Protein AF-A0A0B1R732-F1 (afdb_monomer)

Organism: NCBI:txid1076549

Mean predicted aligned error: 8.03 Å

Secondary structure (DSSP, 8-state):
----HHHHHHHHHTTTS----HHHHHHHHHHHHHHTTTS-GGGHHHHHTTTS-HHHHHHHHHTSTTHHHHHHHHHHHHHHHHHHHHH-S-EEEETTEEEEHHHHHHHHHHHHHHHHHHHHHHHHHHHTTPPPSS-HHHHHHHHHHHHHHHHHHHHHHHHHTT-------

pLDDT: mean 81.69, std 12.71, range [39.84, 95.31]

Nearest PDB structures (foldseek):
  5vox-assembly1_X  TM=2.850E-01  e=9.446E+00  Saccharomyces cerevisiae S288C

Radius of gyration: 19.85 Å; Cα contacts (8 Å, |Δi|>4): 160; chains: 1; bounding box: 49×33×52 Å

Sequence (169 aa):
MTQSTLEKTYYSCSDKIRLPPLDEMRSAIAHFYQNQGGKSKWFNFIGLGDTVEFRFIKKMFYVSDFMWPSVIGFCGILVSIFNLLNNGVRGLTIGHFHSDLVLILVLSLCLFLSAYPFMAKNFDCNMQERPPATSYFIRLLKLSAIFVISSLLFVSAFYYLELISITFY

Solvent-accessible surface area (backbone atoms only — not comparable to full-atom values): 9448 Å² total; per-residue (Å²): 133,86,77,45,67,46,55,54,50,45,68,74,35,50,90,81,39,95,67,72,58,68,67,59,50,51,51,53,48,52,51,50,62,62,73,42,80,83,60,68,74,80,50,48,71,62,65,45,41,81,77,42,63,52,72,57,52,53,50,48,48,71,72,19,56,48,35,65,54,20,52,53,10,49,52,36,33,54,54,29,52,53,43,41,74,75,67,41,100,44,65,47,72,60,90,90,46,75,41,42,39,58,51,52,26,49,48,13,46,25,36,20,68,35,24,38,61,56,17,41,52,37,34,51,23,37,72,69,69,42,81,70,96,61,58,69,68,60,53,50,52,52,32,53,51,47,27,51,53,45,35,53,52,52,52,51,52,36,38,75,68,70,66,40,80,85,82,89,130

Structure (mmCIF, N/CA/C/O backbone):
data_AF-A0A0B1R732-F1
#
_entry.id   AF-A0A0B1R732-F1
#
loop_
_atom_site.group_PDB
_atom_site.id
_atom_site.type_symbol
_atom_site.label_atom_id
_atom_site.label_alt_id
_atom_site.label_comp_id
_atom_site.label_asym_id
_atom_site.label_entity_id
_atom_site.label_seq_id
_atom_site.pdbx_PDB_ins_code
_atom_site.Cartn_x
_atom_site.Cartn_y
_atom_site.Cartn_z
_atom_site.occupancy
_atom_site.B_iso_or_equiv
_atom_site.auth_seq_id
_atom_site.auth_comp_id
_atom_site.auth_asym_id
_atom_site.auth_atom_id
_atom_site.pdbx_PDB_model_num
ATOM 1 N N . MET A 1 1 ? -11.710 13.560 24.979 1.00 45.75 1 MET A N 1
ATOM 2 C CA . MET A 1 1 ? -11.321 12.250 24.416 1.00 45.75 1 MET A CA 1
ATOM 3 C C . MET A 1 1 ? -11.212 12.396 22.911 1.00 45.75 1 MET A C 1
ATOM 5 O O . MET A 1 1 ? -12.184 12.784 22.277 1.00 45.75 1 MET A O 1
ATOM 9 N N . THR A 1 2 ? -10.029 12.194 22.342 1.00 61.03 2 THR A N 1
ATOM 10 C CA . THR A 1 2 ? -9.817 12.198 20.890 1.00 61.03 2 THR A CA 1
ATOM 11 C C . THR A 1 2 ? -10.359 10.888 20.323 1.00 61.03 2 THR A C 1
ATOM 13 O O . THR A 1 2 ? -9.779 9.839 20.579 1.00 61.03 2 THR A O 1
ATOM 16 N N . GLN A 1 3 ? -11.473 10.945 19.587 1.00 77.19 3 GLN A N 1
ATOM 17 C CA . GLN A 1 3 ? -12.055 9.770 18.925 1.00 77.19 3 GLN A CA 1
ATOM 18 C C . GLN A 1 3 ? -11.030 9.089 18.008 1.00 77.19 3 GLN A C 1
ATOM 20 O O . GLN A 1 3 ? -10.306 9.774 17.265 1.00 77.19 3 GLN A O 1
ATOM 25 N N . SER A 1 4 ? -10.993 7.756 18.042 1.00 86.00 4 SER A N 1
ATOM 26 C CA . SER A 1 4 ? -10.086 6.951 17.218 1.00 86.00 4 SER A CA 1
ATOM 27 C C . SER A 1 4 ? -10.461 7.025 15.727 1.00 86.00 4 SER A C 1
ATOM 29 O O . SER A 1 4 ? -11.573 7.414 15.359 1.00 86.00 4 SER A O 1
ATOM 31 N N . THR A 1 5 ? -9.543 6.656 14.827 1.00 84.56 5 THR A N 1
ATOM 32 C CA . THR A 1 5 ? -9.844 6.578 13.382 1.00 84.56 5 THR A CA 1
ATOM 33 C C . THR A 1 5 ? -10.951 5.561 13.092 1.00 84.56 5 THR A C 1
ATOM 35 O O . THR A 1 5 ? -11.794 5.802 12.226 1.00 84.56 5 THR A O 1
ATOM 38 N N . LEU A 1 6 ? -10.975 4.447 13.831 1.00 86.44 6 LEU A N 1
ATOM 39 C CA . LEU A 1 6 ? -11.991 3.407 13.707 1.00 86.44 6 LEU A CA 1
ATOM 40 C C . LEU A 1 6 ? -13.364 3.918 14.154 1.00 86.44 6 LEU A C 1
ATOM 42 O O . LEU A 1 6 ? -14.318 3.790 13.394 1.00 86.44 6 LEU A O 1
ATOM 46 N N . GLU A 1 7 ? -13.450 4.587 15.307 1.00 88.00 7 GLU A N 1
ATOM 47 C CA . GLU A 1 7 ? -14.678 5.228 15.799 1.00 88.00 7 GLU A CA 1
ATOM 48 C C . GLU A 1 7 ? -15.214 6.263 14.812 1.00 88.00 7 GLU A C 1
ATOM 50 O O . GLU A 1 7 ? -16.379 6.216 14.421 1.00 88.00 7 GLU A O 1
ATOM 55 N N . LYS A 1 8 ? -14.356 7.181 14.352 1.00 87.56 8 LYS A N 1
ATOM 56 C CA . LYS A 1 8 ? -14.739 8.199 13.362 1.00 87.56 8 LYS A CA 1
ATOM 57 C C . LYS A 1 8 ? -15.288 7.558 12.093 1.00 87.56 8 LYS A C 1
ATOM 59 O O . LYS A 1 8 ? -16.296 8.010 11.549 1.00 87.56 8 LYS A O 1
ATOM 64 N N . THR A 1 9 ? -14.637 6.495 11.624 1.00 85.94 9 THR A N 1
ATOM 65 C CA . THR A 1 9 ? -15.065 5.787 10.416 1.00 85.94 9 THR A CA 1
ATOM 66 C C . THR A 1 9 ? -16.375 5.041 10.648 1.00 85.94 9 THR A C 1
ATOM 68 O O . THR A 1 9 ? -17.250 5.104 9.785 1.00 85.94 9 THR A O 1
ATOM 71 N N . TYR A 1 10 ? -16.545 4.421 11.819 1.00 87.00 10 TYR A N 1
ATOM 72 C CA . TYR A 1 10 ? -17.764 3.737 12.240 1.00 87.00 10 TYR A CA 1
ATOM 73 C C . TYR A 1 10 ? -18.962 4.686 12.223 1.00 87.00 10 TYR A C 1
ATOM 75 O O . TYR A 1 10 ? -19.902 4.451 11.469 1.00 87.00 10 TYR A O 1
ATOM 83 N N . TYR A 1 11 ? -18.885 5.815 12.933 1.00 85.69 11 TYR A N 1
ATOM 84 C CA . TYR A 1 11 ? -19.969 6.803 12.964 1.00 85.69 11 TYR A CA 1
ATOM 85 C C . TYR A 1 11 ? -20.227 7.445 11.595 1.00 85.69 11 TYR A C 1
ATOM 87 O O . TYR A 1 11 ? -21.362 7.748 11.252 1.00 85.69 11 TYR A O 1
ATOM 95 N N . SER A 1 12 ? -19.199 7.606 10.754 1.00 84.00 12 SER A N 1
ATOM 96 C CA . SER A 1 12 ? -19.398 8.110 9.385 1.00 84.00 12 SER A CA 1
ATOM 97 C C . SER A 1 12 ? -20.124 7.121 8.456 1.00 84.00 12 SER A C 1
ATOM 99 O O . SER A 1 12 ? -20.585 7.509 7.377 1.00 84.00 12 SER A O 1
ATOM 101 N N . CYS A 1 13 ? -20.165 5.839 8.832 1.00 80.38 13 CYS A N 1
ATOM 102 C CA . CYS A 1 13 ? -20.701 4.747 8.022 1.00 80.38 13 CYS A CA 1
ATOM 103 C C . CYS A 1 13 ? -21.962 4.104 8.612 1.00 80.38 13 CYS A C 1
ATOM 105 O O . CYS A 1 13 ? -22.698 3.489 7.843 1.00 80.38 13 CYS A O 1
ATOM 107 N N . SER A 1 14 ? -22.230 4.264 9.913 1.00 72.81 14 SER A N 1
ATOM 108 C CA . SER A 1 14 ? -23.350 3.633 10.628 1.00 72.81 14 SER A CA 1
ATOM 109 C C . SER A 1 14 ? -24.712 3.963 10.025 1.00 72.81 14 SER A C 1
ATOM 111 O O . SER A 1 14 ? -25.596 3.116 10.002 1.00 72.81 14 SER A O 1
ATOM 113 N N . ASP A 1 15 ? -24.868 5.157 9.454 1.00 65.12 15 ASP A N 1
ATOM 114 C CA . ASP A 1 15 ? -26.138 5.574 8.845 1.00 65.12 15 ASP A CA 1
ATOM 115 C C . ASP A 1 15 ? -26.352 4.974 7.447 1.00 65.12 15 ASP A C 1
ATOM 117 O O . ASP A 1 15 ? -27.459 4.971 6.912 1.00 65.12 15 ASP A O 1
ATOM 121 N N . LYS A 1 16 ? -25.280 4.480 6.817 1.00 67.94 16 LYS A N 1
ATOM 122 C CA . LYS A 1 16 ? -25.277 4.000 5.424 1.00 67.94 16 LYS A CA 1
ATOM 123 C C . LYS A 1 16 ? -25.178 2.483 5.325 1.00 67.94 16 LYS A C 1
ATOM 125 O O . LYS A 1 16 ? -25.328 1.924 4.237 1.00 67.94 16 LYS A O 1
ATOM 130 N N . ILE A 1 17 ? -24.848 1.832 6.433 1.00 73.44 17 ILE A N 1
ATOM 131 C CA . ILE A 1 17 ? -24.452 0.436 6.501 1.00 73.44 17 ILE A CA 1
ATOM 132 C C . ILE A 1 17 ? -24.965 -0.135 7.825 1.00 73.44 17 ILE A C 1
ATOM 134 O O . ILE A 1 17 ? -24.802 0.495 8.865 1.00 73.44 17 ILE A O 1
ATOM 138 N N . ARG A 1 18 ? -25.558 -1.335 7.804 1.00 72.75 18 ARG A N 1
ATOM 139 C CA . ARG A 1 18 ? -25.953 -2.047 9.029 1.00 72.75 18 ARG A CA 1
ATOM 140 C C . ARG A 1 18 ? -24.713 -2.633 9.703 1.00 72.75 18 ARG A C 1
ATOM 142 O O . ARG A 1 18 ? -24.458 -3.828 9.607 1.00 72.75 18 ARG A O 1
ATOM 149 N N . LEU A 1 19 ? -23.935 -1.774 10.352 1.00 78.94 19 LEU A N 1
ATOM 150 C CA . LEU A 1 19 ? -22.788 -2.197 11.143 1.00 78.94 19 LEU A CA 1
ATOM 151 C C . LEU A 1 19 ? -23.263 -2.755 12.494 1.00 78.94 19 LEU A C 1
ATOM 153 O O . LEU A 1 19 ? -24.183 -2.185 13.089 1.00 78.94 19 LEU A O 1
ATOM 157 N N . PRO A 1 20 ? -22.658 -3.852 12.984 1.00 82.06 20 PRO A N 1
ATOM 158 C CA . PRO A 1 20 ? -22.889 -4.312 14.346 1.00 82.06 20 PRO A CA 1
ATOM 159 C C . PRO A 1 20 ? -22.350 -3.276 15.344 1.00 82.06 20 PRO A C 1
ATOM 161 O O . PRO A 1 20 ? -21.512 -2.459 14.959 1.00 82.06 20 PRO 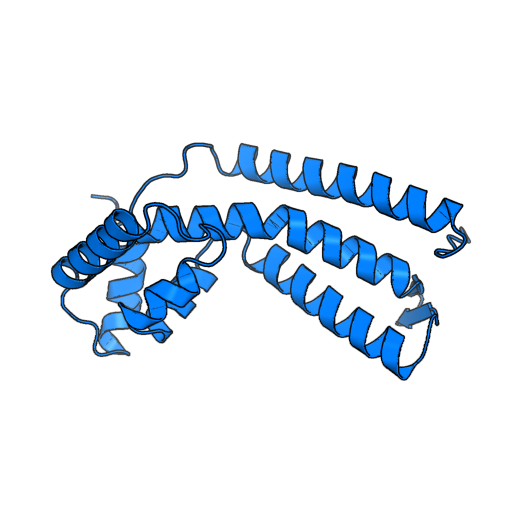A O 1
ATOM 164 N N . PRO A 1 21 ? -22.795 -3.298 16.612 1.00 86.38 21 PRO A N 1
ATOM 165 C CA . PRO A 1 21 ? -22.299 -2.402 17.650 1.00 86.38 21 PRO A CA 1
ATOM 166 C C . PRO A 1 21 ? -20.770 -2.289 17.656 1.00 86.38 21 PRO A C 1
ATOM 168 O O . PRO A 1 21 ? -20.052 -3.275 17.476 1.00 86.38 21 PRO A O 1
ATOM 171 N N . LEU A 1 22 ? -20.261 -1.081 17.903 1.00 86.44 22 LEU A N 1
ATOM 172 C CA . LEU A 1 22 ? -18.826 -0.783 17.867 1.00 86.44 22 LEU A CA 1
ATOM 173 C C . LEU A 1 22 ? -17.995 -1.733 18.749 1.00 86.44 22 LEU A C 1
ATOM 175 O O . LEU A 1 22 ? -16.908 -2.152 18.351 1.00 86.44 22 LEU A O 1
ATOM 179 N N . ASP A 1 23 ? -18.508 -2.098 19.924 1.00 86.56 23 ASP A N 1
ATOM 180 C CA . ASP A 1 23 ? -17.818 -2.999 20.851 1.00 86.56 23 ASP A CA 1
ATOM 181 C C . ASP A 1 23 ? -17.741 -4.439 20.319 1.00 86.56 23 ASP A C 1
ATOM 183 O O . ASP A 1 23 ? -16.715 -5.106 20.478 1.00 86.56 23 ASP A O 1
ATOM 187 N N . GLU A 1 24 ? -18.772 -4.898 19.602 1.00 87.31 24 GLU A N 1
ATOM 188 C CA . GLU A 1 24 ? -18.747 -6.186 18.903 1.00 87.31 24 GLU A CA 1
ATOM 189 C C . GLU A 1 24 ? -17.733 -6.163 17.756 1.00 87.31 24 GLU A C 1
ATOM 191 O O . GLU A 1 24 ? -16.945 -7.101 17.615 1.00 87.31 24 GLU A O 1
ATOM 196 N N . MET A 1 25 ? -17.670 -5.064 16.989 1.00 87.88 25 MET A N 1
ATOM 197 C CA . MET A 1 25 ? -16.642 -4.888 15.956 1.00 87.88 25 MET A CA 1
ATOM 198 C C . MET A 1 25 ? -15.232 -4.928 16.545 1.00 87.88 25 MET A C 1
ATOM 200 O O . MET A 1 25 ? -14.370 -5.628 16.015 1.00 87.88 25 MET A O 1
ATOM 204 N N . ARG A 1 26 ? -14.984 -4.207 17.644 1.00 89.44 26 ARG A N 1
ATOM 205 C CA . ARG A 1 26 ? -13.683 -4.208 18.332 1.00 89.44 26 ARG A CA 1
ATOM 206 C C . ARG A 1 26 ? -13.288 -5.606 18.788 1.00 89.44 26 ARG A C 1
ATOM 208 O O . ARG A 1 26 ? -12.150 -6.012 18.565 1.00 89.44 26 ARG A O 1
ATOM 215 N N . SER A 1 27 ? -14.226 -6.343 19.383 1.00 87.75 27 SER A N 1
ATOM 216 C CA . SER A 1 27 ? -14.006 -7.723 19.819 1.00 87.75 27 SER A CA 1
ATOM 217 C C . SER A 1 27 ? -13.661 -8.638 18.640 1.00 87.75 27 SER A C 1
ATOM 219 O O . SER A 1 27 ? -12.654 -9.348 18.675 1.00 87.75 27 SER A O 1
ATOM 221 N N . ALA A 1 28 ? -14.426 -8.555 17.548 1.00 87.19 28 ALA A N 1
ATOM 222 C CA . ALA A 1 28 ? -14.208 -9.362 16.352 1.00 87.19 28 ALA A CA 1
ATOM 223 C C . ALA A 1 28 ? -12.853 -9.062 15.685 1.00 87.19 28 ALA A C 1
ATOM 225 O O . ALA A 1 28 ? -12.121 -9.981 15.315 1.00 87.19 28 ALA A O 1
ATOM 226 N N . ILE A 1 29 ? -12.474 -7.782 15.597 1.00 88.38 29 ILE A N 1
ATOM 227 C CA . ILE A 1 29 ? -11.172 -7.349 15.075 1.00 88.38 29 ILE A CA 1
ATOM 228 C C . ILE A 1 29 ? -10.034 -7.831 15.985 1.00 88.38 29 ILE A C 1
ATOM 230 O O . ILE A 1 29 ? -9.041 -8.374 15.498 1.00 88.38 29 ILE A O 1
ATOM 234 N N . ALA A 1 30 ? -10.161 -7.674 17.304 1.00 87.88 30 ALA A N 1
ATOM 235 C CA . ALA A 1 30 ? -9.149 -8.135 18.252 1.00 87.88 30 ALA A CA 1
ATOM 236 C C . ALA A 1 30 ? -8.939 -9.654 18.156 1.00 87.88 30 ALA A C 1
ATOM 238 O O . ALA A 1 30 ? -7.799 -10.113 18.066 1.00 87.88 30 ALA A O 1
ATOM 239 N N . HIS A 1 31 ? -10.031 -10.418 18.093 1.00 87.75 31 HIS A N 1
ATOM 240 C CA . HIS A 1 31 ? -10.002 -11.867 17.920 1.00 87.75 31 HIS A CA 1
ATOM 241 C C . HIS A 1 31 ? -9.362 -12.274 16.583 1.00 87.75 31 HIS A C 1
ATOM 243 O O . HIS A 1 31 ? -8.531 -13.182 16.545 1.00 87.75 31 HIS A O 1
ATOM 249 N N . PHE A 1 32 ? -9.671 -11.561 15.493 1.00 87.44 32 PHE A N 1
ATOM 250 C CA . PHE A 1 32 ? -9.032 -11.769 14.194 1.00 87.44 32 PHE A CA 1
ATOM 251 C C . PHE A 1 32 ? -7.507 -11.617 14.280 1.00 87.44 32 PHE A C 1
ATOM 253 O O . PHE A 1 32 ? -6.774 -12.520 13.876 1.00 87.44 32 PHE A O 1
ATOM 260 N N . TYR A 1 33 ? -7.013 -10.517 14.858 1.00 85.25 33 TYR A N 1
ATOM 261 C CA . TYR A 1 33 ? -5.572 -10.271 14.966 1.00 85.25 33 TYR A CA 1
ATOM 262 C C . TYR A 1 33 ? -4.863 -11.207 15.959 1.00 85.25 33 TYR A C 1
ATOM 264 O O . TYR A 1 33 ? -3.693 -11.524 15.747 1.00 85.25 33 TYR A O 1
ATOM 272 N N . GLN A 1 34 ? -5.543 -11.680 17.010 1.00 84.81 34 GLN A N 1
ATOM 273 C CA . GLN A 1 34 ? -5.004 -12.688 17.935 1.00 84.81 34 GLN A CA 1
ATOM 274 C C . GLN A 1 34 ? -4.857 -14.061 17.262 1.00 84.81 34 GLN A C 1
ATOM 276 O O . GLN A 1 34 ? -3.818 -14.706 17.396 1.00 84.81 34 GLN A O 1
ATOM 281 N N . ASN A 1 35 ? -5.852 -14.477 16.473 1.00 80.44 35 ASN A N 1
ATOM 282 C CA . ASN A 1 35 ? -5.844 -15.772 15.783 1.00 80.44 35 ASN A CA 1
ATOM 283 C C . ASN A 1 35 ? -5.004 -15.780 14.500 1.00 80.44 35 ASN A C 1
ATOM 285 O O . ASN A 1 35 ? -4.672 -16.839 13.967 1.00 80.44 35 ASN A O 1
ATOM 289 N N . GLN A 1 36 ? -4.615 -14.609 14.000 1.00 69.50 36 GLN A N 1
ATOM 290 C CA . GLN A 1 36 ? -3.748 -14.456 12.837 1.00 69.50 36 GLN A CA 1
ATOM 291 C C . GLN A 1 36 ? -2.253 -14.698 13.110 1.00 69.50 36 GLN A C 1
ATOM 293 O O . GLN A 1 36 ? -1.440 -14.359 12.250 1.00 69.50 36 GLN A O 1
ATOM 298 N N . GLY A 1 37 ? -1.879 -15.323 14.236 1.00 49.69 37 GLY A N 1
ATOM 299 C CA . GLY A 1 37 ? -0.507 -15.581 14.723 1.00 49.69 37 GLY A CA 1
ATOM 300 C C . GLY A 1 37 ? 0.505 -16.278 13.784 1.00 49.69 37 GLY A C 1
ATOM 301 O O . GLY A 1 37 ? 1.550 -16.716 14.250 1.00 49.69 37 GLY A O 1
ATOM 302 N N . GLY A 1 38 ? 0.244 -16.350 12.475 1.00 51.59 38 GLY A N 1
ATOM 303 C CA . GLY A 1 38 ? 1.193 -16.699 11.415 1.00 51.59 38 GLY A CA 1
ATOM 304 C C . GLY A 1 38 ? 0.765 -16.342 9.975 1.00 51.59 38 GLY A C 1
ATOM 305 O O . GLY A 1 38 ? 1.466 -16.727 9.043 1.00 51.59 38 GLY A O 1
ATOM 306 N N . LYS A 1 39 ? -0.359 -15.638 9.736 1.00 56.81 39 LYS A N 1
ATOM 307 C CA . LYS A 1 39 ? -0.822 -15.299 8.368 1.00 56.81 39 LYS A CA 1
ATOM 308 C C . LYS A 1 39 ? -0.229 -13.971 7.871 1.00 56.81 39 LYS A C 1
ATOM 310 O O . LYS A 1 39 ? 0.156 -13.110 8.658 1.00 56.81 39 LYS A O 1
ATOM 315 N N . SER A 1 40 ? -0.105 -13.836 6.546 1.00 62.47 40 SER A N 1
ATOM 316 C CA . SER A 1 40 ? 0.553 -12.706 5.871 1.00 62.47 40 SER A CA 1
ATOM 317 C C . SER A 1 40 ? -0.023 -11.353 6.305 1.00 62.47 40 SER A C 1
ATOM 319 O O . SER A 1 40 ? -1.089 -10.949 5.841 1.00 62.47 40 SER A O 1
ATOM 321 N N . LYS A 1 41 ? 0.740 -10.621 7.133 1.00 70.94 41 LYS A N 1
ATOM 322 C CA . LYS A 1 41 ? 0.404 -9.272 7.634 1.00 70.94 41 LYS A CA 1
ATOM 323 C C . LYS A 1 41 ? 0.100 -8.267 6.519 1.00 70.94 41 LYS A C 1
ATOM 325 O O . LYS A 1 41 ? -0.525 -7.240 6.741 1.00 70.94 41 LYS A O 1
ATOM 330 N N . TRP A 1 42 ? 0.555 -8.560 5.308 1.00 71.38 42 TRP A N 1
ATOM 331 C CA . TRP A 1 42 ? 0.414 -7.695 4.150 1.00 71.38 42 TRP A CA 1
ATOM 332 C C . TRP A 1 42 ? -0.997 -7.687 3.557 1.00 71.38 42 TRP A C 1
ATOM 334 O O . TRP A 1 42 ? -1.312 -6.749 2.839 1.00 71.38 42 TRP A O 1
ATOM 344 N N . PHE A 1 43 ? -1.846 -8.681 3.846 1.00 77.81 43 PHE A N 1
ATOM 345 C CA . PHE A 1 43 ? -3.183 -8.819 3.239 1.00 77.81 43 PHE A CA 1
ATOM 346 C C . PHE A 1 43 ? -4.311 -8.934 4.273 1.00 77.81 43 PHE A C 1
ATOM 348 O O . PHE A 1 43 ? -5.379 -9.479 3.990 1.00 77.81 43 PHE A O 1
ATOM 355 N N . ASN A 1 44 ? -4.099 -8.396 5.477 1.00 79.50 44 ASN A N 1
ATOM 356 C CA . ASN A 1 44 ? -5.059 -8.478 6.583 1.00 79.50 44 ASN A CA 1
ATOM 357 C C . ASN A 1 44 ? -6.433 -7.890 6.245 1.00 79.50 44 ASN A C 1
ATOM 359 O O . ASN A 1 44 ? -7.445 -8.401 6.711 1.00 79.50 44 ASN A O 1
ATOM 363 N N . PHE A 1 45 ? -6.485 -6.875 5.379 1.00 77.31 45 PHE A N 1
ATOM 364 C CA . PHE A 1 45 ? -7.739 -6.287 4.907 1.00 77.31 45 PHE A CA 1
ATOM 365 C C . PHE A 1 45 ? -8.642 -7.289 4.168 1.00 77.31 45 PHE A C 1
ATOM 367 O O . PHE A 1 45 ? -9.857 -7.154 4.246 1.00 77.31 45 PHE A O 1
ATOM 374 N N . ILE A 1 46 ? -8.079 -8.295 3.482 1.00 80.12 46 ILE A N 1
ATOM 375 C CA . ILE A 1 46 ? -8.871 -9.328 2.792 1.00 80.12 46 ILE A CA 1
ATOM 376 C C . ILE A 1 46 ? -9.524 -10.239 3.827 1.00 80.12 46 ILE A C 1
ATOM 378 O O . ILE A 1 46 ? -10.735 -10.408 3.808 1.00 80.12 46 ILE A O 1
ATOM 382 N N . GLY A 1 47 ? -8.735 -10.763 4.771 1.00 76.88 47 GLY A N 1
ATOM 383 C CA . GLY A 1 47 ? -9.248 -11.660 5.809 1.00 76.88 47 GLY A CA 1
ATOM 384 C C . GLY A 1 47 ? -10.216 -10.972 6.774 1.00 76.88 47 GLY A C 1
ATOM 385 O O . GLY A 1 47 ? -11.164 -11.596 7.240 1.00 76.88 47 GLY A O 1
ATOM 386 N N . LEU A 1 48 ? -10.027 -9.676 7.045 1.00 82.19 48 LEU A N 1
ATOM 387 C CA . LEU A 1 48 ? -10.997 -8.899 7.817 1.00 82.19 48 LEU A CA 1
ATOM 388 C C . LEU A 1 48 ? -12.350 -8.818 7.108 1.00 82.19 48 LEU A C 1
ATOM 390 O O . LEU A 1 48 ? -13.354 -8.670 7.795 1.00 82.19 48 LEU A O 1
ATOM 394 N N . GLY A 1 49 ? -12.390 -8.937 5.774 1.00 78.44 49 GLY A N 1
ATOM 395 C CA . GLY A 1 49 ? -13.620 -8.925 4.973 1.00 78.44 49 GLY A CA 1
ATOM 396 C C . GLY A 1 49 ? -14.593 -10.039 5.314 1.00 78.44 49 GLY A C 1
ATOM 397 O O . GLY A 1 49 ? -15.795 -9.855 5.149 1.00 78.44 49 GLY A O 1
ATOM 398 N N . ASP A 1 50 ? -14.083 -11.142 5.856 1.00 77.25 50 ASP A N 1
ATOM 399 C CA . ASP A 1 50 ? -14.900 -12.267 6.311 1.00 77.25 50 ASP A CA 1
ATOM 400 C C . ASP A 1 50 ? -15.464 -12.040 7.724 1.00 77.25 50 ASP A C 1
ATOM 402 O O . ASP A 1 50 ? -16.383 -12.729 8.154 1.00 77.25 50 ASP A O 1
ATOM 406 N N . THR A 1 51 ? -14.899 -11.085 8.470 1.00 78.50 51 THR A N 1
ATOM 407 C CA . THR A 1 51 ? -15.228 -10.814 9.882 1.00 78.50 51 THR A CA 1
ATOM 408 C C . THR A 1 51 ? -16.041 -9.530 10.049 1.00 78.50 51 THR A C 1
ATOM 410 O O . THR A 1 51 ? -16.880 -9.421 10.939 1.00 78.50 51 THR A O 1
ATOM 413 N N . VAL A 1 52 ? -15.784 -8.540 9.197 1.00 81.25 52 VAL A N 1
ATOM 414 C CA . VAL A 1 52 ? -16.379 -7.204 9.217 1.00 81.25 52 VAL A CA 1
ATOM 415 C C . VAL A 1 52 ? -16.869 -6.880 7.812 1.00 81.25 52 VAL A C 1
ATOM 417 O O . VAL A 1 52 ? -16.255 -7.275 6.825 1.00 81.25 52 VAL A O 1
ATOM 420 N N . GLU A 1 53 ? -17.952 -6.111 7.699 1.00 84.31 53 GLU A N 1
ATOM 421 C CA . GLU A 1 53 ? -18.506 -5.760 6.396 1.00 84.31 53 GLU A CA 1
ATOM 422 C C . GLU A 1 53 ? -17.464 -5.105 5.469 1.00 84.31 53 GLU A C 1
ATOM 424 O O . GLU A 1 53 ? -16.849 -4.081 5.784 1.00 84.31 53 GLU A O 1
ATOM 429 N N . PHE A 1 54 ? -17.312 -5.662 4.266 1.00 83.56 54 PHE A N 1
ATOM 430 C CA . PHE A 1 54 ? -16.304 -5.243 3.289 1.00 83.56 54 PHE A CA 1
ATOM 431 C C . PHE A 1 54 ? -16.356 -3.744 2.945 1.00 83.56 54 PHE A C 1
ATOM 433 O O . PHE A 1 54 ? -15.330 -3.107 2.699 1.00 83.56 54 PHE A O 1
ATOM 440 N N . ARG A 1 55 ? -17.550 -3.139 2.960 1.00 85.75 55 ARG A N 1
ATOM 441 C CA . ARG A 1 55 ? -17.726 -1.698 2.716 1.00 85.75 55 ARG A CA 1
ATOM 442 C C . ARG A 1 55 ? -17.022 -0.841 3.771 1.00 85.75 55 ARG A C 1
ATOM 444 O O . ARG A 1 55 ? -16.426 0.179 3.419 1.00 85.75 55 ARG A O 1
ATOM 451 N N . PHE A 1 56 ? -17.046 -1.267 5.033 1.00 86.75 56 PHE A N 1
ATOM 452 C CA . PHE A 1 56 ? -16.332 -0.601 6.119 1.00 86.75 56 PHE A CA 1
ATOM 453 C C . PHE A 1 56 ? -14.817 -0.725 5.942 1.00 86.75 56 PHE A C 1
ATOM 455 O O . PHE A 1 56 ? -14.092 0.264 6.034 1.00 86.75 56 PHE A O 1
ATOM 462 N N . ILE A 1 57 ? -14.338 -1.916 5.585 1.00 86.94 57 ILE A N 1
ATOM 463 C CA . ILE A 1 57 ? -12.914 -2.164 5.323 1.00 86.94 57 ILE A CA 1
ATOM 464 C C . ILE A 1 57 ? -12.409 -1.301 4.180 1.00 86.94 57 ILE A C 1
ATOM 466 O O . ILE A 1 57 ? -11.369 -0.660 4.304 1.00 86.94 57 ILE A O 1
ATOM 470 N N . LYS A 1 58 ? -13.175 -1.222 3.089 1.00 87.62 58 LYS A N 1
ATOM 471 C CA . LYS A 1 58 ? -12.873 -0.344 1.961 1.00 87.62 58 LYS A CA 1
ATOM 472 C C . LYS A 1 58 ? -12.741 1.110 2.421 1.00 87.62 58 LYS A C 1
ATOM 474 O O . LYS A 1 58 ? -11.799 1.790 2.028 1.00 87.62 58 LYS A O 1
ATOM 479 N N . LYS A 1 59 ? -13.638 1.593 3.286 1.00 88.69 59 LYS A N 1
ATOM 480 C CA . LYS A 1 59 ? -13.555 2.949 3.850 1.00 88.69 59 LYS A CA 1
ATOM 481 C C . LYS A 1 59 ? -12.280 3.142 4.682 1.00 88.69 59 LYS A C 1
ATOM 483 O O . LYS A 1 59 ? -11.562 4.111 4.461 1.00 88.69 59 LYS A O 1
ATOM 488 N N . MET A 1 60 ? -11.970 2.203 5.574 1.00 88.56 60 MET A N 1
ATOM 489 C CA . MET A 1 60 ? -10.749 2.221 6.391 1.00 88.56 60 MET A CA 1
ATOM 490 C C . MET A 1 60 ? -9.473 2.180 5.540 1.00 88.56 60 MET A C 1
ATOM 492 O O . MET A 1 60 ? -8.489 2.855 5.848 1.00 88.56 60 MET A O 1
ATOM 496 N N . PHE A 1 61 ? -9.501 1.447 4.428 1.00 88.69 61 PHE A N 1
ATOM 497 C CA . PHE A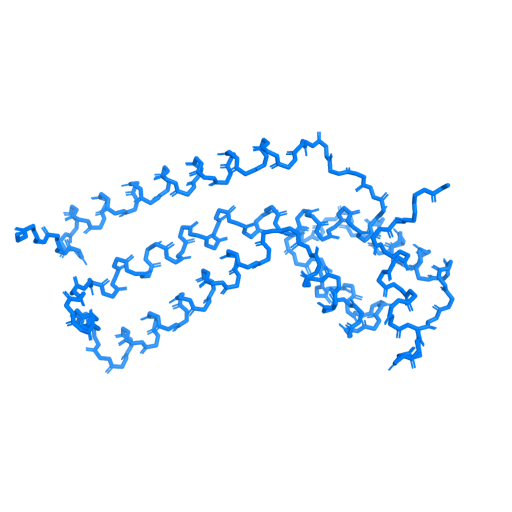 1 61 ? -8.426 1.423 3.44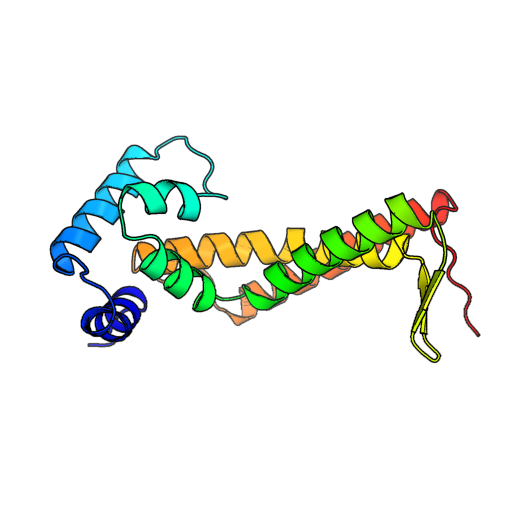3 1.00 88.69 61 PHE A CA 1
ATOM 498 C C . PHE A 1 61 ? -8.194 2.813 2.829 1.00 88.69 61 PHE A C 1
ATOM 500 O O . PHE A 1 61 ? -7.061 3.281 2.800 1.00 88.69 61 PHE A O 1
ATOM 507 N N . TYR A 1 62 ? -9.253 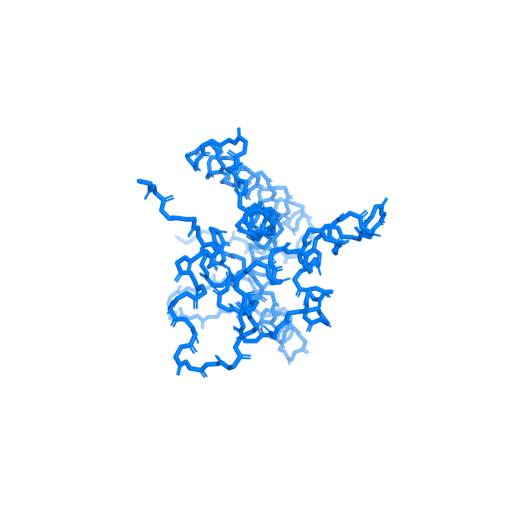3.527 2.428 1.00 87.31 62 TYR A N 1
ATOM 508 C CA . TYR A 1 62 ? -9.129 4.884 1.869 1.00 87.31 62 TYR A CA 1
ATOM 509 C C . TYR A 1 62 ? -8.669 5.946 2.872 1.00 87.31 62 TYR A C 1
ATOM 511 O O . TYR A 1 62 ? -8.082 6.946 2.468 1.00 87.31 62 TYR A O 1
ATOM 519 N N . VAL A 1 63 ? -8.933 5.748 4.164 1.00 88.00 63 VAL A N 1
ATOM 520 C CA . VAL A 1 63 ? -8.485 6.657 5.236 1.00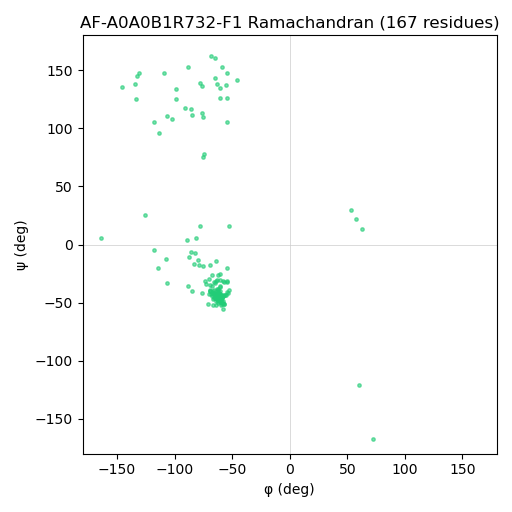 88.00 63 VAL A CA 1
ATOM 521 C C . VAL A 1 63 ? -7.032 6.372 5.648 1.00 88.00 63 VAL A C 1
ATOM 523 O O . VAL A 1 63 ? -6.436 7.122 6.416 1.00 88.00 63 VAL A O 1
ATOM 526 N N . SER A 1 64 ? -6.425 5.297 5.142 1.00 88.88 64 SER A N 1
ATOM 527 C CA . SER A 1 64 ? -5.058 4.935 5.500 1.00 88.88 64 SER A CA 1
ATOM 528 C C . SER A 1 64 ? -4.019 5.814 4.798 1.00 88.88 64 SER A C 1
ATOM 530 O O . SER A 1 64 ? -4.090 6.057 3.592 1.00 88.88 64 SER A O 1
ATOM 532 N N . ASP A 1 65 ? -3.009 6.252 5.552 1.00 88.94 65 ASP A N 1
ATOM 533 C CA . ASP A 1 65 ? -1.852 6.970 5.019 1.00 88.94 65 ASP A CA 1
ATOM 534 C C . ASP A 1 65 ? -1.191 6.167 3.896 1.00 88.94 65 ASP A C 1
ATOM 536 O O . ASP A 1 65 ? -1.135 4.938 3.947 1.00 88.94 65 ASP A O 1
ATOM 540 N N . PHE A 1 66 ? -0.624 6.864 2.911 1.00 89.56 66 PHE A N 1
ATOM 541 C CA . PHE A 1 66 ? 0.090 6.256 1.781 1.00 89.56 66 PHE A CA 1
ATOM 542 C C . PHE A 1 66 ? -0.772 5.358 0.870 1.00 89.56 66 PHE A C 1
ATOM 544 O O . PHE A 1 66 ? -0.234 4.677 -0.007 1.00 89.56 66 PHE A O 1
ATOM 551 N N . MET A 1 67 ? -2.104 5.413 1.003 1.00 93.25 67 MET A N 1
ATOM 552 C CA . MET A 1 67 ? -3.038 4.758 0.081 1.00 93.25 67 MET A CA 1
ATOM 553 C C . MET A 1 67 ? -2.864 5.268 -1.352 1.00 93.25 67 MET A C 1
ATOM 555 O O . MET A 1 67 ? -2.667 4.465 -2.258 1.00 93.25 67 MET A O 1
ATOM 559 N N . TRP A 1 68 ? -2.840 6.589 -1.560 1.00 91.81 68 TRP A N 1
ATOM 560 C CA . TRP A 1 68 ? -2.725 7.171 -2.902 1.00 91.81 68 TRP A CA 1
ATOM 561 C C . TRP A 1 68 ? -1.449 6.755 -3.648 1.00 91.81 68 TRP A C 1
ATOM 563 O O . TRP A 1 68 ? -1.583 6.235 -4.753 1.00 91.81 68 TRP A O 1
ATOM 573 N N . PRO A 1 69 ? -0.234 6.890 -3.076 1.00 91.62 69 PRO A N 1
ATOM 574 C CA . PRO A 1 69 ? 0.978 6.370 -3.709 1.00 91.62 69 PRO A CA 1
ATOM 575 C C . PRO A 1 69 ? 0.887 4.878 -4.058 1.00 91.62 69 PRO A C 1
ATOM 577 O O . PRO A 1 69 ? 1.286 4.481 -5.148 1.00 91.62 69 PRO A O 1
ATOM 580 N N . SER A 1 70 ? 0.307 4.060 -3.172 1.00 93.06 70 SER A N 1
ATOM 581 C CA . SER A 1 70 ? 0.141 2.620 -3.410 1.00 93.06 70 SER A CA 1
ATOM 582 C C . SER A 1 70 ? -0.817 2.344 -4.574 1.00 93.06 70 SER A C 1
ATOM 584 O O . SER A 1 70 ? -0.505 1.553 -5.458 1.00 93.06 70 SER A O 1
ATOM 586 N N . VAL A 1 71 ? -1.966 3.023 -4.619 1.00 92.44 71 VAL A N 1
ATOM 587 C CA . VAL A 1 71 ? -2.946 2.879 -5.707 1.00 92.44 71 VAL A CA 1
ATOM 588 C C . VAL A 1 71 ? -2.368 3.366 -7.033 1.00 92.44 71 VAL A C 1
ATOM 590 O O . VAL A 1 71 ? -2.499 2.671 -8.035 1.00 92.44 71 VAL A O 1
ATOM 593 N N . ILE A 1 72 ? -1.682 4.512 -7.042 1.00 93.31 72 ILE A N 1
ATOM 594 C CA . ILE A 1 72 ? -1.030 5.054 -8.242 1.00 93.31 72 ILE A CA 1
ATOM 595 C C . ILE A 1 72 ? 0.026 4.075 -8.761 1.00 93.31 72 ILE A C 1
ATOM 597 O O . ILE A 1 72 ? 0.020 3.761 -9.948 1.00 93.31 72 ILE A O 1
ATOM 601 N N . GLY A 1 73 ? 0.881 3.543 -7.880 1.00 93.56 73 GLY A N 1
ATOM 602 C CA . GLY A 1 73 ? 1.874 2.535 -8.252 1.00 93.56 73 GLY A CA 1
ATOM 603 C C . GLY A 1 73 ? 1.226 1.278 -8.834 1.00 93.56 73 GLY A C 1
ATOM 604 O O . GLY A 1 73 ? 1.622 0.815 -9.898 1.00 93.56 73 GLY A O 1
ATOM 605 N N . PHE A 1 74 ? 0.169 0.766 -8.202 1.00 93.94 74 PHE A N 1
ATOM 606 C CA . PHE A 1 74 ? -0.545 -0.414 -8.691 1.00 93.94 74 PHE A CA 1
ATOM 607 C C . PHE A 1 74 ? -1.217 -0.187 -10.055 1.00 93.94 74 PHE A C 1
ATOM 609 O O . PHE A 1 74 ? -1.071 -1.005 -10.964 1.00 93.94 74 PHE A O 1
ATOM 616 N N . CYS A 1 75 ? -1.914 0.938 -10.232 1.00 94.00 75 CYS A N 1
ATOM 617 C CA . CYS A 1 75 ? -2.516 1.304 -11.512 1.00 94.00 75 CYS A CA 1
ATOM 618 C C . CYS A 1 75 ? -1.454 1.478 -12.605 1.00 94.00 75 CYS A C 1
ATOM 620 O O . CYS A 1 75 ? -1.651 0.989 -13.714 1.00 94.00 75 CYS A O 1
ATOM 622 N N . GLY A 1 76 ? -0.323 2.115 -12.287 1.00 90.94 76 GLY A N 1
ATOM 623 C CA . GLY A 1 76 ? 0.803 2.264 -13.207 1.00 90.94 76 GLY A CA 1
ATOM 624 C C . GLY A 1 76 ? 1.360 0.917 -13.666 1.00 90.94 76 GLY A C 1
ATOM 625 O O . GLY A 1 76 ? 1.531 0.708 -14.863 1.00 90.94 76 GLY A O 1
ATOM 626 N N . ILE A 1 77 ? 1.529 -0.042 -12.747 1.00 93.06 77 ILE A N 1
ATOM 627 C CA . ILE A 1 77 ? 1.949 -1.413 -13.080 1.00 93.06 77 ILE A CA 1
ATOM 628 C C . ILE A 1 77 ? 0.976 -2.055 -14.073 1.00 93.06 77 ILE A C 1
ATOM 630 O O . ILE A 1 77 ? 1.406 -2.565 -15.106 1.00 93.06 77 ILE A O 1
ATOM 634 N N . LEU A 1 78 ? -0.330 -2.020 -13.787 1.00 91.94 78 LEU A N 1
ATOM 635 C CA . LEU A 1 78 ? -1.345 -2.634 -14.651 1.00 91.94 78 LEU A CA 1
ATOM 636 C C . LEU A 1 78 ? -1.368 -2.009 -16.047 1.00 91.94 78 LEU A C 1
ATOM 638 O O . LEU A 1 78 ? -1.393 -2.732 -17.042 1.00 91.94 78 LEU A O 1
ATOM 642 N N . VAL A 1 79 ? -1.338 -0.677 -16.121 1.00 89.38 79 VAL A N 1
ATOM 643 C CA . VAL A 1 79 ? -1.341 0.053 -17.393 1.00 89.38 79 VAL A CA 1
ATOM 644 C C . VAL A 1 79 ? -0.069 -0.241 -18.186 1.00 89.38 79 VAL A C 1
ATOM 646 O O . VAL A 1 79 ? -0.154 -0.486 -19.390 1.00 89.38 79 VAL A O 1
ATOM 649 N N . SER A 1 80 ? 1.099 -0.270 -17.541 1.00 87.69 80 SER A N 1
ATOM 650 C CA . SER A 1 80 ? 2.357 -0.594 -18.216 1.00 87.69 80 SER A CA 1
ATOM 651 C C . SER A 1 80 ? 2.392 -2.038 -18.708 1.00 87.69 80 SER A C 1
ATOM 653 O O . SER A 1 80 ? 2.758 -2.263 -19.856 1.00 87.69 80 SER A O 1
ATOM 655 N N . ILE A 1 81 ? 1.958 -3.014 -17.902 1.00 88.38 81 ILE A N 1
ATOM 656 C CA . ILE A 1 81 ? 1.886 -4.424 -18.321 1.00 88.38 81 ILE A CA 1
ATOM 657 C C . ILE A 1 81 ? 0.924 -4.586 -19.499 1.00 88.38 81 ILE A C 1
ATOM 659 O O . ILE A 1 81 ? 1.278 -5.213 -20.494 1.00 88.38 81 ILE A O 1
ATOM 663 N N . PHE A 1 82 ? -0.272 -3.998 -19.419 1.00 87.19 82 PHE A N 1
ATOM 664 C CA . PHE A 1 82 ? -1.250 -4.057 -20.504 1.00 87.19 82 PHE A CA 1
ATOM 665 C C . PHE A 1 82 ? -0.682 -3.492 -21.810 1.00 87.19 82 PHE A C 1
ATOM 667 O O . PHE A 1 82 ? -0.836 -4.097 -22.870 1.00 87.19 82 PHE A O 1
ATOM 674 N N . ASN A 1 83 ? 0.012 -2.354 -21.745 1.00 83.44 83 ASN A N 1
ATOM 675 C CA . ASN A 1 83 ? 0.629 -1.763 -22.927 1.00 83.44 83 ASN A CA 1
ATOM 676 C C . ASN A 1 83 ? 1.814 -2.583 -23.448 1.00 83.44 83 ASN A C 1
ATOM 678 O O . ASN A 1 83 ? 1.922 -2.753 -24.657 1.00 83.44 83 ASN A O 1
ATOM 682 N N . LEU A 1 84 ? 2.657 -3.135 -22.573 1.00 81.38 84 LEU A N 1
ATOM 683 C CA . LEU A 1 84 ? 3.775 -3.991 -22.979 1.00 81.38 84 LEU A CA 1
ATOM 684 C C . LEU A 1 84 ? 3.293 -5.275 -23.667 1.00 81.38 84 LEU A C 1
ATOM 686 O O . LEU A 1 84 ? 3.876 -5.681 -24.669 1.00 81.38 84 LEU A O 1
ATOM 690 N N . LEU A 1 85 ? 2.211 -5.886 -23.175 1.00 83.81 85 LEU A N 1
ATOM 691 C CA . LEU A 1 85 ? 1.629 -7.090 -23.776 1.00 83.81 85 LEU A CA 1
ATOM 692 C C . LEU A 1 85 ? 0.976 -6.814 -25.137 1.00 83.81 85 LEU A C 1
ATOM 694 O O . LEU A 1 85 ? 1.099 -7.633 -26.042 1.00 83.81 85 LEU A O 1
ATOM 698 N N . ASN A 1 86 ? 0.295 -5.675 -25.292 1.00 81.56 86 ASN A N 1
ATOM 699 C CA . ASN A 1 86 ? -0.449 -5.370 -26.520 1.00 81.56 86 ASN A CA 1
ATOM 700 C C . ASN A 1 86 ? 0.392 -4.674 -27.597 1.00 81.56 86 ASN A C 1
ATOM 702 O O . ASN A 1 86 ? 0.180 -4.905 -28.784 1.00 81.56 86 ASN A O 1
ATOM 706 N N . ASN A 1 87 ? 1.327 -3.810 -27.197 1.00 71.44 87 ASN A N 1
ATOM 707 C CA . ASN A 1 87 ? 2.054 -2.917 -28.102 1.00 71.44 87 ASN A CA 1
ATOM 708 C C . ASN A 1 87 ? 3.572 -3.175 -28.128 1.00 71.44 87 ASN A C 1
ATOM 710 O O . ASN A 1 87 ? 4.271 -2.553 -28.933 1.00 71.44 87 ASN A O 1
ATOM 714 N N . GLY A 1 88 ? 4.080 -4.087 -27.288 1.00 66.00 88 GLY A N 1
ATOM 715 C CA . GLY A 1 88 ? 5.508 -4.371 -27.137 1.00 66.00 88 GLY A CA 1
ATOM 716 C C . GLY A 1 88 ? 6.274 -3.264 -26.402 1.00 66.00 88 GLY A C 1
ATOM 717 O O . GLY A 1 88 ? 5.685 -2.358 -25.810 1.00 66.00 88 GLY A O 1
ATOM 718 N N . VAL A 1 89 ? 7.609 -3.326 -26.452 1.00 63.03 89 VAL A N 1
ATOM 719 C CA . VAL A 1 89 ? 8.505 -2.281 -25.924 1.00 63.03 89 VAL A CA 1
ATOM 720 C C . VAL A 1 89 ? 8.475 -1.083 -26.879 1.00 63.03 89 VAL A C 1
ATOM 722 O O . VAL A 1 89 ? 9.330 -0.922 -27.746 1.00 63.03 89 VAL A O 1
ATOM 725 N N . ARG A 1 90 ? 7.417 -0.276 -26.798 1.00 58.84 90 ARG A N 1
ATOM 726 C CA . ARG A 1 90 ? 7.319 1.026 -27.471 1.00 58.84 90 ARG A CA 1
ATOM 727 C C . ARG A 1 90 ? 7.394 2.132 -26.424 1.00 58.84 90 ARG A C 1
ATOM 729 O O . ARG A 1 90 ? 6.916 1.964 -25.306 1.00 58.84 90 ARG A O 1
ATOM 736 N N . GLY A 1 91 ? 7.968 3.275 -26.788 1.00 57.81 91 GLY A N 1
ATOM 737 C CA . GLY A 1 91 ? 7.880 4.470 -25.951 1.00 57.81 91 GLY A CA 1
ATOM 738 C C . GLY A 1 91 ? 6.418 4.884 -25.774 1.00 57.81 91 GLY A C 1
ATOM 739 O O . GLY A 1 91 ? 5.652 4.899 -26.739 1.00 57.81 91 GLY A O 1
ATOM 740 N N . LEU A 1 92 ? 6.019 5.204 -24.545 1.00 53.38 92 LEU A N 1
ATOM 741 C CA . LEU A 1 92 ? 4.767 5.895 -24.289 1.00 53.38 92 LEU A CA 1
ATOM 742 C C . LEU A 1 92 ? 4.979 7.368 -24.649 1.00 53.38 92 LEU A C 1
ATOM 744 O O . LEU A 1 92 ? 5.752 8.066 -23.988 1.00 53.38 92 LEU A O 1
ATOM 748 N N . THR A 1 93 ? 4.303 7.830 -25.698 1.00 51.53 93 THR A N 1
ATOM 749 C CA . THR A 1 93 ? 4.333 9.236 -26.105 1.00 51.53 93 THR A CA 1
ATOM 750 C C . THR A 1 93 ? 3.052 9.924 -25.649 1.00 51.53 93 THR A C 1
ATOM 752 O O . THR A 1 93 ? 1.981 9.675 -26.199 1.00 51.53 93 THR A O 1
ATOM 755 N N . ILE A 1 94 ? 3.141 10.793 -24.638 1.00 52.97 94 ILE A N 1
ATOM 756 C CA . ILE A 1 94 ? 2.039 11.681 -24.233 1.00 52.97 94 ILE A CA 1
ATOM 757 C C . ILE A 1 94 ? 2.509 13.125 -24.422 1.00 52.97 94 ILE A C 1
ATOM 759 O O . ILE A 1 94 ? 3.3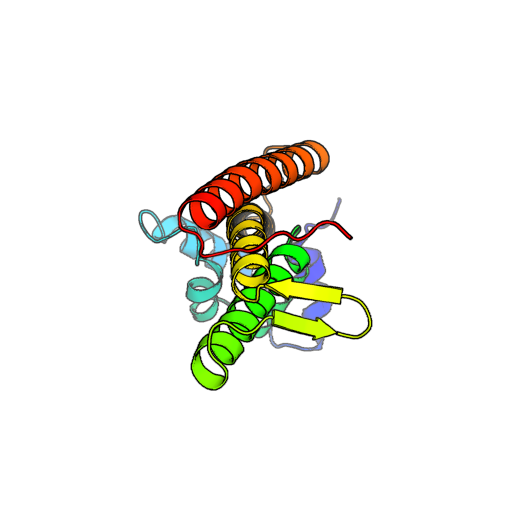07 13.639 -23.639 1.00 52.97 94 ILE A O 1
ATOM 763 N N . GLY A 1 95 ? 2.018 13.798 -25.466 1.00 54.62 95 GLY A N 1
ATOM 764 C CA . GLY A 1 95 ? 2.452 15.158 -25.802 1.00 54.62 95 GLY A CA 1
ATOM 765 C C . GLY A 1 95 ? 3.956 15.212 -26.101 1.00 54.62 95 GLY A C 1
ATOM 766 O O . GLY A 1 95 ? 4.430 14.518 -26.995 1.00 54.62 95 GLY A O 1
ATOM 767 N N . HIS A 1 96 ? 4.712 16.013 -25.342 1.00 39.84 96 HIS A N 1
ATOM 768 C CA . HIS A 1 96 ? 6.179 16.096 -25.443 1.00 39.84 96 HIS A CA 1
ATOM 769 C C . HIS A 1 96 ? 6.926 15.039 -24.611 1.00 39.84 96 HIS A C 1
ATOM 771 O O . HIS A 1 96 ? 8.146 14.930 -24.714 1.00 39.84 96 HIS A O 1
ATOM 777 N N . PHE A 1 97 ? 6.227 14.251 -23.792 1.00 44.25 97 PHE A N 1
ATOM 778 C CA . PHE A 1 97 ? 6.846 13.246 -22.934 1.00 44.25 97 PHE A CA 1
ATOM 779 C C . PHE A 1 97 ? 7.045 11.942 -23.711 1.00 44.25 97 PHE A C 1
ATOM 781 O O . PHE A 1 97 ? 6.069 11.283 -24.066 1.00 44.25 97 PHE A O 1
ATOM 788 N N . HIS A 1 98 ? 8.305 11.590 -23.975 1.00 53.69 98 HIS A N 1
ATOM 789 C CA . HIS A 1 98 ? 8.707 10.294 -24.519 1.00 53.69 98 HIS A CA 1
ATOM 790 C C . HIS A 1 98 ? 9.355 9.503 -23.391 1.00 53.69 98 HIS A C 1
ATOM 792 O O . HIS A 1 98 ? 10.430 9.866 -22.918 1.00 53.69 98 HIS A O 1
ATOM 798 N N . SER A 1 99 ? 8.692 8.452 -22.923 1.00 61.16 99 SER A N 1
ATOM 799 C CA . SER A 1 99 ? 9.230 7.626 -21.847 1.00 61.16 99 SER A CA 1
ATOM 800 C C . SER A 1 99 ? 9.066 6.159 -22.175 1.00 61.16 99 SER A C 1
ATOM 802 O O . SER A 1 99 ? 8.035 5.734 -22.693 1.00 61.16 99 SER A O 1
ATOM 804 N N . ASP A 1 100 ? 10.104 5.388 -21.887 1.00 74.06 100 ASP A N 1
ATOM 805 C CA . ASP A 1 100 ? 10.076 3.947 -22.041 1.00 74.06 100 ASP A CA 1
ATOM 806 C C . ASP A 1 100 ? 8.983 3.349 -21.136 1.00 74.06 100 ASP A C 1
ATOM 808 O O . ASP A 1 100 ? 8.950 3.603 -19.928 1.00 74.06 100 ASP A O 1
ATOM 812 N N . LEU A 1 101 ? 8.072 2.552 -21.701 1.00 77.56 101 LEU A N 1
ATOM 813 C CA . LEU A 1 101 ? 7.058 1.828 -20.926 1.00 77.56 101 LEU A CA 1
ATOM 814 C C . LEU A 1 101 ? 7.697 0.971 -19.822 1.00 77.56 101 LEU A C 1
ATOM 816 O O . LEU A 1 101 ? 7.105 0.805 -18.751 1.00 77.56 101 LEU A O 1
ATOM 820 N N . VAL A 1 102 ? 8.915 0.475 -20.062 1.00 80.19 102 VAL A N 1
ATOM 821 C CA . VAL A 1 102 ? 9.719 -0.262 -19.084 1.00 80.19 102 VAL A CA 1
ATOM 822 C C . VAL A 1 102 ? 10.141 0.651 -17.931 1.00 80.19 102 VAL A C 1
ATOM 824 O O . VAL A 1 102 ? 10.015 0.263 -16.770 1.00 80.19 102 VAL A O 1
ATOM 827 N N . LEU A 1 103 ? 10.544 1.895 -18.207 1.00 83.25 103 LEU A N 1
ATOM 828 C CA . LEU A 1 103 ? 10.863 2.883 -17.172 1.00 83.25 103 LEU A CA 1
ATOM 829 C C . LEU A 1 103 ? 9.627 3.226 -16.327 1.00 83.25 103 LEU A C 1
ATOM 831 O O . LEU A 1 103 ? 9.706 3.237 -15.098 1.00 83.25 103 LEU A O 1
ATOM 835 N N . ILE A 1 104 ? 8.470 3.445 -16.960 1.00 85.81 104 ILE A N 1
ATOM 836 C CA . ILE A 1 104 ? 7.209 3.705 -16.244 1.00 85.81 104 ILE A CA 1
ATOM 837 C C . ILE A 1 104 ? 6.829 2.505 -15.367 1.00 85.81 104 ILE A C 1
ATOM 839 O O . ILE A 1 104 ? 6.415 2.688 -14.219 1.00 85.81 104 ILE A O 1
ATOM 843 N N . LEU A 1 105 ? 6.990 1.277 -15.874 1.00 88.94 105 LEU A N 1
ATOM 844 C CA . LEU A 1 105 ? 6.752 0.054 -15.106 1.00 88.94 105 LEU A CA 1
ATOM 845 C C . LEU A 1 105 ? 7.663 -0.021 -13.875 1.00 88.94 105 LEU A C 1
ATOM 847 O O . LEU A 1 105 ? 7.174 -0.271 -12.774 1.00 88.94 105 LEU A O 1
ATOM 851 N N . VAL A 1 106 ? 8.964 0.231 -14.047 1.00 90.31 106 VAL A N 1
ATOM 852 C CA . VAL A 1 106 ? 9.956 0.221 -12.962 1.00 90.31 106 VAL A CA 1
ATOM 853 C C . VAL A 1 106 ? 9.602 1.250 -11.890 1.00 90.31 106 VAL A C 1
ATOM 855 O O . VAL A 1 106 ? 9.515 0.902 -10.714 1.00 90.31 106 VAL A O 1
ATOM 858 N N . LEU A 1 107 ? 9.313 2.494 -12.280 1.00 91.94 107 LEU A N 1
ATOM 859 C CA . LEU A 1 107 ? 8.927 3.546 -11.335 1.00 91.94 107 LEU A CA 1
ATOM 860 C C . LEU A 1 107 ? 7.623 3.204 -10.602 1.00 91.94 107 LEU A C 1
ATOM 862 O O . LEU A 1 107 ? 7.517 3.424 -9.395 1.00 91.94 107 LEU A O 1
ATOM 866 N N . SER A 1 108 ? 6.652 2.616 -11.303 1.00 94.00 108 SER A N 1
ATOM 867 C CA . SER A 1 108 ? 5.381 2.182 -10.713 1.00 94.00 108 SER A CA 1
ATOM 868 C C . SER A 1 108 ? 5.572 1.037 -9.712 1.00 94.00 108 SER A C 1
ATOM 870 O O . SER A 1 108 ? 4.978 1.062 -8.631 1.00 94.00 108 SER A O 1
ATOM 872 N N . LEU A 1 109 ? 6.451 0.074 -10.020 1.00 93.88 109 LEU A N 1
ATOM 873 C CA . LEU A 1 109 ? 6.851 -1.002 -9.106 1.00 93.88 109 LEU A CA 1
ATOM 874 C C . LEU A 1 109 ? 7.546 -0.450 -7.865 1.00 93.88 109 LEU A C 1
ATOM 876 O O . LEU A 1 109 ? 7.159 -0.794 -6.750 1.00 93.88 109 LEU A O 1
ATOM 880 N N . CYS A 1 110 ? 8.523 0.441 -8.034 1.00 94.81 110 CYS A N 1
ATOM 881 C CA . CYS A 1 110 ? 9.216 1.091 -6.925 1.00 94.81 110 CYS A CA 1
ATOM 882 C C . CYS A 1 110 ? 8.249 1.873 -6.033 1.00 94.81 110 CYS A C 1
ATOM 884 O O . CYS A 1 110 ? 8.320 1.776 -4.806 1.00 94.81 110 CYS A O 1
ATOM 886 N N . LEU A 1 111 ? 7.312 2.618 -6.626 1.00 95.31 111 LEU A N 1
ATOM 887 C CA . LEU A 1 111 ? 6.305 3.367 -5.880 1.00 95.31 111 LEU A CA 1
ATOM 888 C C . LEU A 1 111 ? 5.378 2.432 -5.095 1.00 95.31 111 LEU A C 1
ATOM 890 O O . LEU A 1 111 ? 5.151 2.652 -3.907 1.00 95.31 111 LEU A O 1
ATOM 894 N N . PHE A 1 112 ? 4.892 1.359 -5.722 1.00 95.06 112 PHE A N 1
ATOM 895 C CA . PHE A 1 112 ? 4.031 0.383 -5.058 1.00 95.06 112 PHE A CA 1
ATOM 896 C C . PHE A 1 112 ? 4.758 -0.338 -3.918 1.00 95.06 112 PHE A C 1
ATOM 898 O O . PHE A 1 112 ? 4.279 -0.343 -2.786 1.00 95.06 112 PHE A O 1
ATOM 905 N N . LEU A 1 113 ? 5.938 -0.903 -4.187 1.00 93.25 113 LEU A N 1
ATOM 906 C CA . LEU A 1 113 ? 6.713 -1.676 -3.213 1.00 93.25 113 LEU A CA 1
ATOM 907 C C . LEU A 1 113 ? 7.197 -0.822 -2.038 1.00 93.25 113 LEU A C 1
ATOM 909 O O . LEU A 1 113 ? 7.283 -1.319 -0.916 1.00 93.25 113 LEU A O 1
ATOM 913 N N . SER A 1 114 ? 7.493 0.457 -2.275 1.00 93.81 114 SER A N 1
ATOM 914 C CA . SER A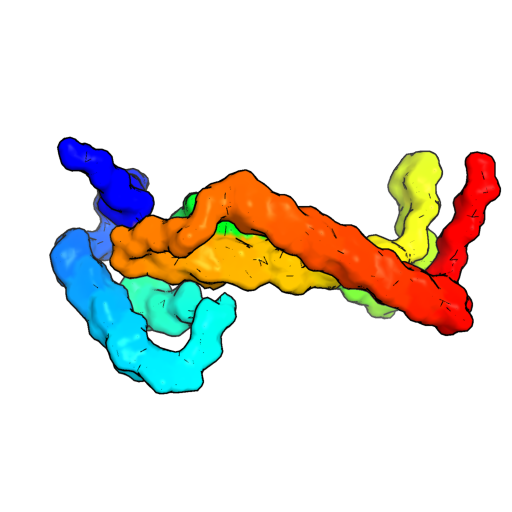 1 114 ? 7.871 1.380 -1.206 1.00 93.81 114 SER A CA 1
ATOM 915 C C . SER A 1 114 ? 6.670 1.837 -0.382 1.00 93.81 114 SER A C 1
ATOM 917 O O . SER A 1 114 ? 6.785 1.888 0.838 1.00 93.81 114 SER A O 1
ATOM 919 N N . ALA A 1 115 ? 5.523 2.141 -0.997 1.00 93.50 115 ALA A N 1
ATOM 920 C CA . ALA A 1 115 ? 4.371 2.719 -0.305 1.00 93.50 115 ALA A CA 1
ATOM 921 C C . ALA A 1 115 ? 3.455 1.688 0.367 1.00 93.50 115 ALA A C 1
ATOM 923 O O . ALA A 1 115 ? 2.998 1.911 1.496 1.00 93.50 115 ALA A O 1
ATOM 924 N N . TYR A 1 116 ? 3.217 0.552 -0.295 1.00 92.31 116 TYR A N 1
ATOM 925 C CA . TYR A 1 116 ? 2.275 -0.473 0.151 1.00 92.31 116 TYR A CA 1
ATOM 926 C C . TYR A 1 116 ? 2.545 -0.941 1.586 1.00 92.31 116 TYR A C 1
ATOM 928 O O . TYR A 1 116 ? 1.596 -1.026 2.374 1.00 92.31 116 TYR A O 1
ATOM 936 N N . PRO A 1 117 ? 3.810 -1.143 2.008 1.00 90.81 117 PRO A N 1
ATOM 937 C CA . PRO A 1 117 ? 4.085 -1.531 3.376 1.00 90.81 117 PRO A CA 1
ATOM 938 C C . PRO A 1 117 ? 3.636 -0.538 4.443 1.00 90.81 117 PRO A C 1
ATOM 940 O O . PRO A 1 117 ? 3.138 -0.926 5.504 1.00 90.81 117 PRO A O 1
ATOM 943 N N . PHE A 1 118 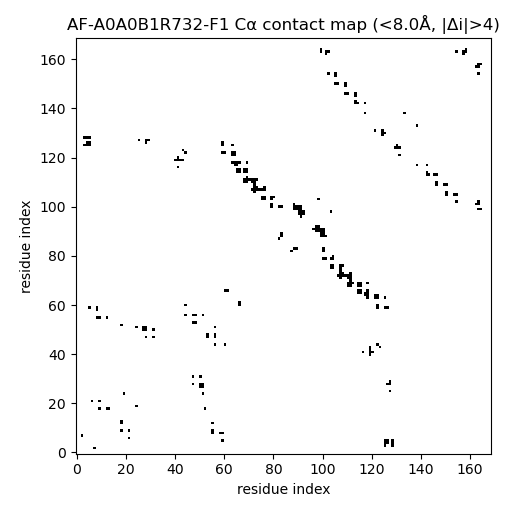? 3.814 0.755 4.172 1.00 91.19 118 PHE A N 1
ATOM 944 C CA . PHE A 1 118 ? 3.420 1.807 5.101 1.00 91.19 118 PHE A CA 1
ATOM 945 C C . PHE A 1 118 ? 1.908 1.970 5.144 1.00 91.19 118 PHE A C 1
ATOM 947 O O . PHE A 1 118 ? 1.390 2.265 6.222 1.00 91.19 118 PHE A O 1
ATOM 954 N N . MET A 1 119 ? 1.228 1.755 4.016 1.00 93.31 119 MET A N 1
ATOM 955 C CA . MET A 1 119 ? -0.229 1.745 3.928 1.00 93.31 119 MET A CA 1
ATOM 956 C C . MET A 1 119 ? -0.824 0.566 4.704 1.00 93.31 119 MET A C 1
ATOM 958 O O . MET A 1 119 ? -1.658 0.784 5.580 1.00 93.31 119 MET A O 1
ATOM 962 N N . ALA A 1 120 ? -0.355 -0.662 4.456 1.00 90.12 120 ALA A N 1
ATOM 963 C CA . ALA A 1 120 ? -0.832 -1.864 5.145 1.00 90.12 120 ALA A CA 1
ATOM 964 C C . ALA A 1 120 ? -0.642 -1.759 6.668 1.00 90.12 120 ALA A C 1
ATOM 966 O O . ALA A 1 120 ? -1.568 -2.002 7.440 1.00 90.12 120 ALA A O 1
ATOM 967 N N . LYS A 1 121 ? 0.528 -1.281 7.112 1.00 89.88 121 LYS A N 1
ATOM 968 C CA . LYS A 1 121 ? 0.786 -1.038 8.537 1.00 89.88 121 LYS A CA 1
ATOM 969 C C . LYS A 1 121 ? -0.135 0.034 9.125 1.00 89.88 121 LYS A C 1
ATOM 971 O O . LYS A 1 121 ? -0.559 -0.098 10.269 1.00 89.88 121 LYS A O 1
ATOM 976 N N . ASN A 1 122 ? -0.432 1.099 8.377 1.00 90.00 122 ASN A N 1
ATOM 977 C CA . ASN A 1 122 ? -1.339 2.146 8.847 1.00 90.00 122 ASN A CA 1
ATOM 978 C C . ASN A 1 122 ? -2.765 1.636 9.002 1.00 90.00 122 ASN A C 1
ATOM 980 O O . ASN A 1 122 ? -3.433 1.960 9.977 1.00 90.00 122 ASN A O 1
ATOM 984 N N . PHE A 1 123 ? -3.210 0.843 8.033 1.00 90.88 123 PHE A N 1
ATOM 985 C CA . PHE A 1 123 ? -4.505 0.192 8.062 1.00 90.88 123 PHE A CA 1
ATOM 986 C C . PHE A 1 123 ? -4.640 -0.689 9.311 1.00 90.88 123 PHE A C 1
ATOM 988 O O . PHE A 1 123 ? -5.601 -0.533 10.060 1.00 90.88 123 PHE A O 1
ATOM 995 N N . ASP A 1 124 ? -3.635 -1.523 9.599 1.00 89.44 124 ASP A N 1
ATOM 996 C CA . ASP A 1 124 ? -3.615 -2.364 10.801 1.00 89.44 124 ASP A CA 1
ATOM 997 C C . ASP A 1 124 ? -3.613 -1.539 12.097 1.00 89.44 124 ASP A C 1
ATOM 999 O O . ASP A 1 124 ? -4.350 -1.850 13.032 1.00 89.44 124 ASP A O 1
ATOM 1003 N N . CYS A 1 125 ? -2.814 -0.467 12.157 1.00 88.88 125 CYS A N 1
ATOM 1004 C CA . CYS A 1 125 ? -2.809 0.472 13.281 1.00 88.88 125 CYS A CA 1
ATOM 1005 C C . CYS A 1 125 ? -4.191 1.103 13.497 1.00 88.88 125 CYS A C 1
ATOM 1007 O O . CYS A 1 125 ? -4.680 1.132 14.623 1.00 88.88 125 CYS A O 1
ATOM 1009 N N . ASN A 1 126 ? -4.840 1.555 12.422 1.00 89.56 126 ASN A N 1
ATOM 1010 C CA . ASN A 1 126 ? -6.171 2.147 12.472 1.00 89.56 126 ASN A CA 1
ATOM 1011 C C . ASN A 1 126 ? -7.231 1.133 12.928 1.00 89.56 126 ASN A C 1
ATOM 1013 O O . ASN A 1 126 ? -8.073 1.483 13.749 1.00 89.56 126 ASN A O 1
ATOM 1017 N N . MET A 1 127 ? -7.181 -0.109 12.435 1.00 87.94 127 MET A N 1
ATOM 1018 C CA . MET A 1 127 ? -8.112 -1.177 12.823 1.00 87.94 127 MET A CA 1
ATOM 1019 C C . MET A 1 127 ? -7.936 -1.624 14.276 1.00 87.94 127 MET A C 1
ATOM 1021 O O . MET A 1 127 ? -8.912 -1.935 14.944 1.00 87.94 127 MET A O 1
ATOM 1025 N N . GLN A 1 128 ? -6.704 -1.636 14.784 1.00 88.12 128 GLN A N 1
ATOM 1026 C CA . GLN A 1 128 ? -6.409 -1.998 16.175 1.00 88.12 128 GLN A CA 1
ATOM 1027 C C . GLN A 1 128 ? -6.460 -0.799 17.135 1.00 88.12 128 GLN A C 1
ATOM 1029 O O . GLN A 1 128 ? -6.106 -0.953 18.301 1.00 88.12 128 GLN A O 1
ATOM 1034 N N . GLU A 1 129 ? -6.828 0.392 16.647 1.00 86.56 129 GLU A N 1
ATOM 1035 C CA . GLU A 1 129 ? -6.823 1.654 17.404 1.00 86.56 129 GLU A CA 1
ATOM 1036 C C . GLU A 1 129 ? -5.467 1.962 18.070 1.00 86.56 129 GLU A C 1
ATOM 1038 O O . GLU A 1 129 ? -5.384 2.616 19.110 1.00 86.56 129 GLU A O 1
ATOM 1043 N N . ARG A 1 130 ? -4.372 1.499 17.457 1.00 86.25 130 ARG A N 1
ATOM 1044 C CA . ARG A 1 130 ? -3.007 1.695 17.951 1.00 86.25 130 ARG A CA 1
ATOM 1045 C C . ARG A 1 130 ? -2.344 2.855 17.222 1.00 86.25 130 ARG A C 1
ATOM 1047 O O . ARG A 1 130 ? -2.357 2.881 15.989 1.00 86.25 130 ARG A O 1
ATOM 1054 N N . PRO A 1 131 ? -1.679 3.775 17.937 1.00 82.62 131 PRO A N 1
ATOM 1055 C CA . PRO A 1 131 ? -0.883 4.792 17.276 1.00 82.62 131 PRO A CA 1
ATOM 1056 C C . PRO A 1 131 ? 0.293 4.139 16.528 1.00 82.62 131 PRO A C 1
ATOM 1058 O O . PRO A 1 131 ? 0.880 3.161 17.009 1.00 82.62 131 PRO A O 1
ATOM 1061 N N . PRO A 1 132 ? 0.676 4.661 15.353 1.00 82.31 132 PRO A N 1
ATOM 1062 C CA . PRO A 1 132 ? 1.876 4.204 14.672 1.00 82.31 132 PRO A CA 1
ATOM 1063 C C . PRO A 1 132 ? 3.117 4.497 15.529 1.00 82.31 132 PRO A C 1
ATOM 1065 O O . PRO A 1 132 ? 3.271 5.584 16.074 1.00 82.31 132 PRO A O 1
ATOM 1068 N N . ALA A 1 133 ? 4.045 3.538 15.596 1.00 82.50 133 ALA A N 1
ATOM 1069 C CA . ALA A 1 133 ? 5.260 3.637 16.419 1.00 82.50 133 ALA A CA 1
ATOM 1070 C C . ALA A 1 133 ? 6.229 4.766 16.008 1.00 82.50 133 ALA A C 1
ATOM 1072 O O . ALA A 1 133 ? 7.167 5.082 16.730 1.00 82.50 133 ALA A O 1
ATOM 1073 N N . THR A 1 134 ? 6.050 5.341 14.820 1.00 87.19 134 THR A N 1
ATOM 1074 C CA . THR A 1 134 ? 6.923 6.374 14.253 1.00 87.19 134 THR A CA 1
ATOM 1075 C C . THR A 1 134 ? 6.081 7.515 13.714 1.00 87.19 134 THR A C 1
ATOM 1077 O O . THR A 1 134 ? 5.025 7.263 13.127 1.00 87.19 134 THR A O 1
ATOM 1080 N N . SER A 1 135 ? 6.585 8.744 13.828 1.00 89.31 135 SER A N 1
ATOM 1081 C CA . SER A 1 135 ? 5.912 9.928 13.293 1.00 89.31 135 SER A CA 1
ATOM 1082 C C . SER A 1 135 ? 5.684 9.829 11.780 1.00 89.31 135 SER A C 1
ATOM 1084 O O . SER A 1 135 ? 6.436 9.167 11.053 1.00 89.31 135 SER A O 1
ATOM 1086 N N . TYR A 1 136 ? 4.644 10.512 11.298 1.00 87.00 136 TYR A N 1
ATOM 1087 C CA . TYR A 1 136 ? 4.310 10.569 9.873 1.00 87.00 136 TYR A CA 1
ATOM 1088 C C . TYR A 1 136 ? 5.492 11.065 9.027 1.00 87.00 136 TYR A C 1
ATOM 1090 O O . TYR A 1 136 ? 5.829 10.450 8.019 1.00 87.00 136 TYR A O 1
ATOM 1098 N N . PHE A 1 137 ? 6.186 12.110 9.489 1.00 90.94 137 PHE A N 1
ATOM 1099 C CA . PHE A 1 137 ? 7.351 12.673 8.803 1.00 90.94 137 PHE A CA 1
ATOM 1100 C C . PHE A 1 137 ? 8.486 11.652 8.624 1.00 90.94 137 PHE A C 1
ATOM 1102 O O . PHE A 1 137 ? 9.032 11.518 7.532 1.00 90.94 137 PHE A O 1
ATOM 1109 N N . ILE A 1 138 ? 8.795 10.857 9.657 1.00 91.25 138 ILE A N 1
ATOM 1110 C CA . ILE A 1 138 ? 9.818 9.802 9.564 1.00 91.25 138 ILE A CA 1
ATOM 1111 C C . ILE A 1 138 ? 9.386 8.704 8.585 1.00 91.25 138 ILE A C 1
ATOM 1113 O O . ILE A 1 138 ? 10.212 8.186 7.834 1.00 91.25 138 ILE A O 1
ATOM 1117 N N . ARG A 1 139 ? 8.100 8.332 8.574 1.00 90.19 139 ARG A N 1
ATOM 1118 C CA . ARG A 1 139 ? 7.566 7.346 7.618 1.00 90.19 139 ARG A CA 1
ATOM 1119 C C . ARG A 1 139 ? 7.675 7.850 6.181 1.00 90.19 139 ARG A C 1
ATOM 1121 O O . ARG A 1 139 ? 8.107 7.087 5.325 1.00 90.19 139 ARG A O 1
ATOM 1128 N N . LEU A 1 140 ? 7.357 9.123 5.947 1.00 92.50 140 LEU A N 1
ATOM 1129 C CA . LEU A 1 140 ? 7.497 9.766 4.642 1.00 92.50 140 LEU A CA 1
ATOM 1130 C C . LEU A 1 140 ? 8.959 9.769 4.177 1.00 92.50 140 LEU A C 1
ATOM 1132 O O . LEU A 1 140 ? 9.231 9.347 3.061 1.00 92.50 140 LEU A O 1
ATOM 1136 N N . LEU A 1 141 ? 9.903 10.153 5.044 1.00 93.75 141 LEU A N 1
ATOM 1137 C CA . LEU A 1 141 ? 11.335 10.105 4.725 1.00 93.75 141 LEU A CA 1
ATOM 1138 C C . LEU A 1 141 ? 11.802 8.692 4.361 1.00 93.75 141 LEU A C 1
ATOM 1140 O O . LEU A 1 141 ? 12.515 8.517 3.376 1.00 93.75 141 LEU A O 1
ATOM 1144 N N . LYS A 1 142 ? 11.383 7.676 5.127 1.00 92.38 142 LYS A N 1
ATOM 1145 C CA . LYS A 1 142 ? 11.719 6.275 4.835 1.00 92.38 142 LYS A CA 1
ATOM 1146 C C . LYS A 1 142 ? 11.142 5.819 3.499 1.00 92.38 142 LYS A C 1
ATOM 1148 O O . LYS A 1 142 ? 11.859 5.184 2.735 1.00 92.38 142 LYS A O 1
ATOM 1153 N N . LEU A 1 143 ? 9.884 6.152 3.212 1.00 93.12 143 LEU A N 1
ATOM 1154 C CA . LEU A 1 143 ? 9.252 5.842 1.931 1.00 93.12 143 LEU A CA 1
ATOM 1155 C C . LEU A 1 143 ? 10.029 6.486 0.783 1.00 93.12 143 LEU A C 1
ATOM 1157 O O . LEU A 1 143 ? 10.424 5.777 -0.137 1.00 93.12 143 LEU A O 1
ATOM 1161 N N . SER A 1 144 ? 10.307 7.789 0.864 1.00 92.75 144 SER A N 1
ATOM 1162 C CA . SER A 1 144 ? 11.048 8.514 -0.172 1.00 92.75 144 SER A CA 1
ATOM 1163 C C . SER A 1 144 ? 12.449 7.942 -0.378 1.00 92.75 144 SER A C 1
ATOM 1165 O O . SER A 1 144 ? 12.866 7.748 -1.515 1.00 92.75 144 SER A O 1
ATOM 1167 N N . ALA A 1 145 ? 13.163 7.606 0.699 1.00 93.12 145 ALA A N 1
ATOM 1168 C CA . ALA A 1 145 ? 14.483 6.987 0.607 1.00 93.12 145 ALA A CA 1
ATOM 1169 C C . ALA A 1 145 ? 14.424 5.610 -0.073 1.00 93.12 145 ALA A C 1
ATOM 1171 O O . ALA A 1 145 ? 15.197 5.350 -0.991 1.00 93.12 145 ALA A O 1
ATOM 1172 N N . ILE A 1 146 ? 13.482 4.745 0.325 1.00 93.50 146 ILE A N 1
ATOM 1173 C CA . ILE A 1 146 ? 13.294 3.423 -0.294 1.00 93.50 146 ILE A CA 1
ATOM 1174 C C 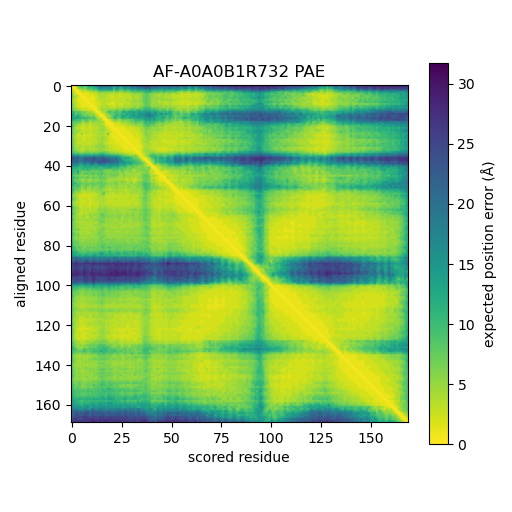. ILE A 1 146 ? 12.919 3.577 -1.769 1.00 93.50 146 ILE A C 1
ATOM 1176 O O . ILE A 1 146 ? 13.466 2.870 -2.614 1.00 93.50 146 ILE A O 1
ATOM 1180 N N . PHE A 1 147 ? 12.024 4.510 -2.095 1.00 93.94 147 PHE A N 1
ATOM 1181 C CA . PHE A 1 147 ? 11.620 4.794 -3.467 1.00 93.94 147 PHE A CA 1
ATOM 1182 C C . PHE A 1 147 ? 12.807 5.240 -4.326 1.00 93.94 147 PHE A C 1
ATOM 1184 O O . PHE A 1 147 ? 13.029 4.663 -5.386 1.00 93.94 147 PHE A O 1
ATOM 1191 N N . VAL A 1 148 ? 13.606 6.204 -3.861 1.00 93.75 148 VAL A N 1
ATOM 1192 C CA . VAL A 1 148 ? 14.772 6.709 -4.602 1.00 93.75 148 VAL A CA 1
ATOM 1193 C C . VAL A 1 148 ? 15.827 5.620 -4.773 1.00 93.75 148 VAL A C 1
ATOM 1195 O O . VAL A 1 148 ? 16.273 5.384 -5.890 1.00 93.75 148 VAL A O 1
ATOM 1198 N N . ILE A 1 149 ? 16.193 4.914 -3.698 1.00 93.50 149 ILE A N 1
ATOM 1199 C CA . ILE A 1 149 ? 17.218 3.861 -3.750 1.00 93.50 149 ILE A CA 1
ATOM 1200 C C . ILE A 1 149 ? 16.777 2.729 -4.680 1.00 93.50 149 ILE A C 1
ATOM 1202 O O . ILE A 1 149 ? 17.544 2.316 -5.546 1.00 93.50 149 ILE A O 1
ATOM 1206 N N . SER A 1 150 ? 15.540 2.242 -4.538 1.00 91.69 150 SER A N 1
ATOM 1207 C CA . SER A 1 150 ? 15.027 1.181 -5.412 1.00 91.69 150 SER A CA 1
ATOM 1208 C C . SER A 1 150 ? 14.946 1.638 -6.866 1.00 91.69 150 SER A C 1
ATOM 1210 O O . SER A 1 150 ? 15.408 0.913 -7.740 1.00 91.69 150 SER A O 1
ATOM 1212 N N . SER A 1 151 ? 14.449 2.850 -7.129 1.00 91.00 151 SER A N 1
ATOM 1213 C CA . SER A 1 151 ? 14.377 3.394 -8.489 1.00 91.00 151 SER A CA 1
ATOM 1214 C C . SER A 1 151 ? 15.763 3.489 -9.115 1.00 91.00 151 SER A C 1
ATOM 1216 O O . SER A 1 151 ? 15.948 3.031 -10.234 1.00 91.00 151 SER A O 1
ATOM 1218 N N . LEU A 1 152 ? 16.761 4.003 -8.389 1.00 90.69 152 LEU A N 1
ATOM 1219 C CA . LEU A 1 152 ? 18.136 4.078 -8.885 1.00 90.69 152 LEU A CA 1
ATOM 1220 C C . LEU A 1 152 ? 18.705 2.692 -9.199 1.00 90.69 152 LEU A C 1
ATOM 1222 O O . LEU A 1 152 ? 19.292 2.513 -10.264 1.00 90.69 152 LEU A O 1
ATOM 1226 N N . LEU A 1 153 ? 18.507 1.710 -8.315 1.00 90.06 153 LEU A N 1
ATOM 1227 C CA . LEU A 1 153 ? 18.983 0.341 -8.528 1.00 90.06 153 LEU A CA 1
ATOM 1228 C C . LEU A 1 153 ? 18.339 -0.302 -9.761 1.00 90.06 153 LEU A C 1
ATOM 1230 O O . LEU A 1 153 ? 19.050 -0.816 -10.622 1.00 90.06 153 LEU A O 1
ATOM 1234 N N . PHE A 1 154 ? 17.010 -0.252 -9.871 1.00 87.62 154 PHE A N 1
ATOM 1235 C CA . PHE A 1 154 ? 16.302 -0.879 -10.985 1.00 87.62 154 PHE A CA 1
ATOM 1236 C C . PHE A 1 154 ? 16.532 -0.144 -12.304 1.00 87.62 154 PHE A C 1
ATOM 1238 O O . PHE A 1 154 ? 16.810 -0.793 -13.305 1.00 87.62 154 PHE A O 1
ATOM 1245 N N . VAL A 1 155 ? 16.497 1.189 -12.323 1.00 85.94 155 VAL A N 1
ATOM 1246 C CA . VAL A 1 155 ? 16.778 1.953 -13.547 1.00 85.94 155 VAL A CA 1
ATOM 1247 C C . VAL A 1 155 ? 18.204 1.696 -14.025 1.00 85.94 155 VAL A C 1
ATOM 1249 O O . VAL A 1 155 ? 18.394 1.426 -15.205 1.00 85.94 155 VAL A O 1
ATOM 1252 N N . SER A 1 156 ? 19.195 1.688 -13.126 1.00 83.25 156 SER A N 1
ATOM 1253 C CA . SER A 1 156 ? 20.591 1.406 -13.500 1.00 83.25 156 SER A CA 1
ATOM 1254 C C . SER A 1 156 ? 20.764 -0.013 -14.044 1.00 83.25 156 SER A C 1
ATOM 1256 O O . SER A 1 156 ? 21.440 -0.206 -15.051 1.00 83.25 156 SER A O 1
ATOM 1258 N N . ALA A 1 157 ? 20.133 -1.007 -13.411 1.00 83.06 157 ALA A N 1
ATOM 1259 C CA . ALA A 1 157 ? 20.194 -2.394 -13.863 1.00 83.06 157 ALA A CA 1
ATOM 1260 C C . ALA A 1 157 ? 19.558 -2.572 -15.249 1.00 83.06 157 ALA A C 1
ATOM 1262 O O . ALA A 1 157 ? 20.135 -3.213 -16.120 1.00 83.06 157 ALA A O 1
ATOM 1263 N N . PHE A 1 158 ? 18.387 -1.977 -15.473 1.00 79.75 158 PHE A N 1
ATOM 1264 C CA . PHE A 1 158 ? 17.679 -2.089 -16.746 1.00 79.75 158 PHE A CA 1
ATOM 1265 C C . PHE A 1 158 ? 18.340 -1.266 -17.856 1.00 79.75 158 PHE A C 1
ATOM 1267 O O . PHE A 1 158 ? 18.329 -1.690 -19.007 1.00 79.75 158 PHE A O 1
ATOM 1274 N N . TYR A 1 159 ? 18.972 -0.142 -17.513 1.00 77.50 159 TYR A N 1
ATOM 1275 C CA . TYR A 1 159 ? 19.826 0.606 -18.432 1.00 77.50 159 TYR A CA 1
ATOM 1276 C C . TYR A 1 159 ? 21.036 -0.230 -18.876 1.00 77.50 159 TYR A C 1
ATOM 1278 O O . TYR A 1 159 ? 21.315 -0.312 -20.067 1.00 77.50 159 TYR A O 1
ATOM 1286 N N . TYR A 1 160 ? 21.716 -0.914 -17.945 1.00 78.12 160 TYR A N 1
ATOM 1287 C CA . TYR A 1 160 ? 22.843 -1.799 -18.274 1.00 78.12 160 TYR A CA 1
ATOM 1288 C C . TYR A 1 160 ? 22.435 -2.993 -19.151 1.00 78.12 160 TYR A C 1
ATOM 1290 O O . TYR A 1 160 ? 23.223 -3.464 -19.962 1.00 78.12 160 TYR A O 1
ATOM 1298 N N . LEU A 1 161 ? 21.198 -3.473 -19.005 1.00 78.25 161 LEU A N 1
ATOM 1299 C CA . LEU A 1 161 ? 20.623 -4.530 -19.842 1.00 78.25 161 LEU A CA 1
ATOM 1300 C C . LEU A 1 161 ? 20.089 -4.021 -21.193 1.00 78.25 161 LEU A C 1
ATOM 1302 O O . LEU A 1 161 ? 19.461 -4.796 -21.909 1.00 78.25 161 LEU A O 1
ATOM 1306 N N . GLU A 1 162 ? 20.287 -2.738 -21.519 1.00 72.69 162 GLU A N 1
ATOM 1307 C CA . GLU A 1 162 ? 19.768 -2.081 -22.730 1.00 72.69 162 GLU A CA 1
ATOM 1308 C C . GLU A 1 162 ? 18.232 -2.162 -22.866 1.00 72.69 162 GLU A C 1
ATOM 1310 O O . GLU A 1 162 ? 17.669 -2.002 -23.946 1.00 72.69 162 GLU A O 1
ATOM 1315 N N . LEU A 1 163 ? 17.532 -2.379 -21.746 1.00 68.38 163 LEU A N 1
ATOM 1316 C CA . LEU A 1 163 ? 16.070 -2.453 -21.671 1.00 68.38 163 LEU A CA 1
ATOM 1317 C C . LEU A 1 163 ? 15.416 -1.083 -21.464 1.00 68.38 163 LEU A C 1
ATOM 1319 O O . LEU A 1 163 ? 14.193 -0.993 -21.515 1.00 68.38 163 LEU A O 1
ATOM 1323 N N . ILE A 1 164 ? 16.212 -0.049 -21.164 1.00 67.56 164 ILE A N 1
ATOM 1324 C CA . ILE A 1 164 ? 15.767 1.339 -21.020 1.00 67.56 164 ILE A CA 1
ATOM 1325 C C . ILE A 1 164 ? 16.718 2.250 -21.794 1.00 67.56 164 ILE A C 1
ATOM 1327 O O . ILE A 1 164 ? 17.919 2.271 -21.526 1.00 67.56 164 ILE A O 1
ATOM 1331 N N . SER A 1 165 ? 16.166 3.064 -22.693 1.00 61.22 165 SER A N 1
ATOM 1332 C CA . SER A 1 165 ? 16.887 4.168 -23.336 1.00 61.22 165 SER A CA 1
ATOM 1333 C C . SER A 1 165 ? 16.561 5.493 -22.643 1.00 61.22 165 SER A C 1
ATOM 1335 O O . SER A 1 165 ? 15.394 5.864 -22.515 1.00 61.22 165 SER A O 1
ATOM 1337 N N . ILE A 1 166 ? 17.589 6.219 -22.190 1.00 60.66 166 ILE A N 1
ATOM 1338 C CA . ILE A 1 166 ? 17.457 7.584 -21.661 1.00 60.66 166 ILE A CA 1
ATOM 1339 C C . ILE A 1 166 ? 18.184 8.525 -22.622 1.00 60.66 166 ILE A C 1
ATOM 1341 O O . ILE A 1 166 ? 19.399 8.690 -22.549 1.00 60.66 166 ILE A O 1
ATOM 1345 N N . THR A 1 167 ? 17.442 9.138 -23.541 1.00 54.31 167 THR A N 1
ATOM 1346 C CA . THR A 1 167 ? 17.954 10.200 -24.418 1.00 54.31 167 THR A CA 1
ATOM 1347 C C . THR A 1 167 ? 17.730 11.562 -23.767 1.00 54.31 167 THR A C 1
ATOM 1349 O O . THR A 1 167 ? 16.584 11.959 -23.552 1.00 54.31 167 THR A O 1
ATOM 1352 N N . PHE A 1 168 ? 18.812 12.281 -23.464 1.00 47.84 168 PHE A N 1
ATOM 1353 C CA . PHE A 1 168 ? 18.754 13.686 -23.054 1.00 47.84 168 PHE A CA 1
ATOM 1354 C C . PHE A 1 168 ? 18.742 14.557 -24.319 1.00 47.84 168 PHE A C 1
ATOM 1356 O O . PHE A 1 168 ? 19.692 14.495 -25.099 1.00 47.84 168 PHE A O 1
ATOM 1363 N N . TYR A 1 169 ? 17.656 15.305 -24.532 1.00 45.72 169 TYR A N 1
ATOM 1364 C CA . TYR A 1 169 ? 17.522 16.310 -25.595 1.00 45.72 169 TYR A CA 1
ATOM 1365 C C . TYR A 1 169 ? 17.778 17.710 -25.044 1.00 45.72 169 TYR A C 1
ATOM 1367 O O . TYR A 1 169 ? 17.332 17.971 -23.901 1.00 45.72 169 TYR A O 1
#

Foldseek 3Di:
DPDALLRVLCVVCVVPDVWDDPVQLLVLLVVLVVVVVDPDLLPSLVVCVVRGPNVSSVSLLVVFPLSVLQVQLVVLLVVLVVCCVPPNQAFDDDPPDTFTSVLSNQLSPLSNVLRSVRSSVRSSCRSNSHDPPDDPVVSVVSSVVSSVVSSVVVVVVCVVVVNTDDDDD